Protein AF-A0A925BGP6-F1 (afdb_monomer_lite)

pLDDT: mean 83.92, std 17.9, range [42.72, 98.25]

Secondary structure (DSSP, 8-state):
-------S---STHHHHHHHHHHHHHHHHH----GGGSTT--HHHHHHHHHTT--SHHHHHT--HHHHHHHHTTTS---HHHHHHTTHHHHHHHHTT-

Foldseek 3Di:
DDDPPDDPDPDDDPVVVVVVVVVVVVVLQPDADPLCVQAPDDPQNQVLCVVLSNGALVSLLPDQLCVSCVSSVVRDHDHSVSCVVSVSNVVSVVVVVD

Structure (mmCIF, N/CA/C/O backbone):
data_AF-A0A925BGP6-F1
#
_entry.id   AF-A0A925BGP6-F1
#
loop_
_atom_site.group_PDB
_atom_site.id
_atom_site.type_symbol
_atom_site.label_atom_id
_atom_site.label_alt_id
_atom_site.label_comp_id
_atom_site.label_asym_id
_atom_site.label_entity_id
_atom_site.label_seq_id
_atom_site.pdbx_PDB_ins_code
_atom_site.Cartn_x
_atom_site.Cartn_y
_atom_site.Cartn_z
_atom_site.occupancy
_atom_site.B_iso_or_equiv
_atom_site.auth_seq_id
_atom_site.auth_comp_id
_atom_site.auth_asym_id
_atom_site.auth_atom_id
_atom_site.pdbx_PDB_model_num
ATOM 1 N N . MET A 1 1 ? -22.875 -19.001 14.490 1.00 44.44 1 MET A N 1
ATOM 2 C CA . MET A 1 1 ? -22.365 -19.555 15.768 1.00 44.44 1 MET A CA 1
ATOM 3 C C . MET A 1 1 ? -21.060 -20.297 15.507 1.00 44.44 1 MET A C 1
ATOM 5 O O . MET A 1 1 ? -21.091 -21.446 15.089 1.00 44.44 1 MET A O 1
ATOM 9 N N . ARG A 1 2 ? -19.908 -19.638 15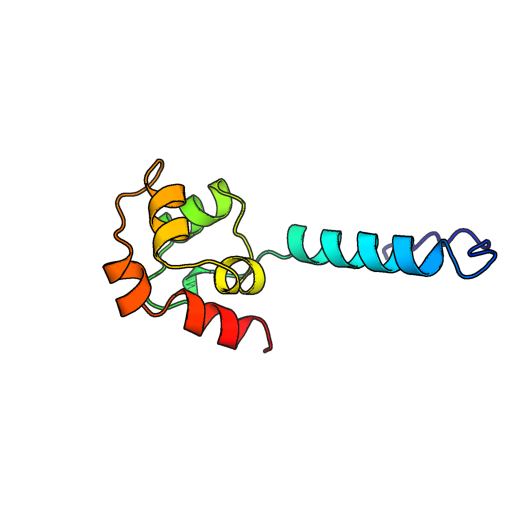.673 1.00 42.72 2 ARG A N 1
ATOM 10 C CA . ARG A 1 2 ? -18.589 -20.251 15.456 1.00 42.72 2 ARG A CA 1
ATOM 11 C C . ARG A 1 2 ? -18.069 -20.705 16.820 1.00 42.72 2 ARG A C 1
ATOM 13 O O . ARG A 1 2 ? -17.723 -19.875 17.651 1.00 42.72 2 ARG A O 1
ATOM 20 N N . LYS A 1 3 ? -18.140 -22.011 17.093 1.00 44.69 3 LYS A N 1
ATOM 21 C CA . LYS A 1 3 ? -17.711 -22.604 18.367 1.00 44.69 3 LYS A CA 1
ATOM 22 C C . LYS A 1 3 ? -16.189 -22.486 18.473 1.00 44.69 3 LYS A C 1
ATOM 24 O O . LYS A 1 3 ? -15.464 -23.220 17.811 1.00 44.69 3 LYS A O 1
ATOM 29 N N . ILE A 1 4 ? -15.724 -21.540 19.283 1.00 53.59 4 ILE A N 1
ATOM 30 C CA . ILE A 1 4 ? -14.359 -21.511 19.806 1.00 53.59 4 ILE A CA 1
ATOM 31 C C . ILE A 1 4 ? -14.209 -22.741 20.709 1.00 53.59 4 ILE A C 1
ATOM 33 O O . ILE A 1 4 ? -14.761 -22.794 21.805 1.00 53.59 4 ILE A O 1
ATOM 37 N N . PHE A 1 5 ? -13.530 -23.772 20.210 1.00 54.72 5 PHE A N 1
ATOM 38 C CA . PHE A 1 5 ? -13.140 -24.929 21.008 1.00 54.72 5 PHE A CA 1
ATOM 39 C C . PHE A 1 5 ? -11.794 -24.597 21.661 1.00 54.72 5 PHE A C 1
ATOM 41 O O . PHE A 1 5 ? -10.736 -24.751 21.055 1.00 54.72 5 PHE A O 1
ATOM 48 N N . LEU A 1 6 ? -11.848 -24.036 22.869 1.00 54.06 6 LEU A N 1
ATOM 49 C CA . LEU A 1 6 ? -10.682 -23.841 23.731 1.00 54.06 6 LEU A CA 1
ATOM 50 C C . LEU A 1 6 ? -10.332 -25.187 24.386 1.00 54.06 6 LEU A C 1
ATOM 52 O O . LEU A 1 6 ? -11.187 -25.725 25.094 1.00 54.06 6 LEU A O 1
ATOM 56 N N . PRO A 1 7 ? -9.116 -25.742 24.229 1.00 57.12 7 PRO A N 1
ATOM 57 C CA . PRO A 1 7 ? -8.672 -26.803 25.114 1.00 57.12 7 PRO A CA 1
ATOM 58 C C . PRO A 1 7 ? -8.269 -26.180 26.455 1.00 57.12 7 PRO A C 1
ATOM 60 O O . PRO A 1 7 ? -7.452 -25.260 26.533 1.00 57.12 7 PRO A O 1
ATOM 63 N N . VAL A 1 8 ? -8.889 -26.687 27.515 1.00 51.25 8 VAL A N 1
ATOM 64 C CA . VAL A 1 8 ? -8.677 -26.339 28.923 1.00 51.25 8 VAL A CA 1
ATOM 65 C C . VAL A 1 8 ? -7.280 -26.798 29.368 1.00 51.25 8 VAL A C 1
ATOM 67 O O . VAL A 1 8 ? -7.183 -27.736 30.132 1.00 51.25 8 VAL A O 1
ATOM 70 N N . THR A 1 9 ? -6.189 -26.208 28.868 1.00 56.09 9 THR A N 1
ATOM 71 C CA . THR A 1 9 ? -4.806 -26.442 29.355 1.00 56.09 9 THR A CA 1
ATOM 72 C C . THR A 1 9 ? -3.816 -25.448 28.725 1.00 56.0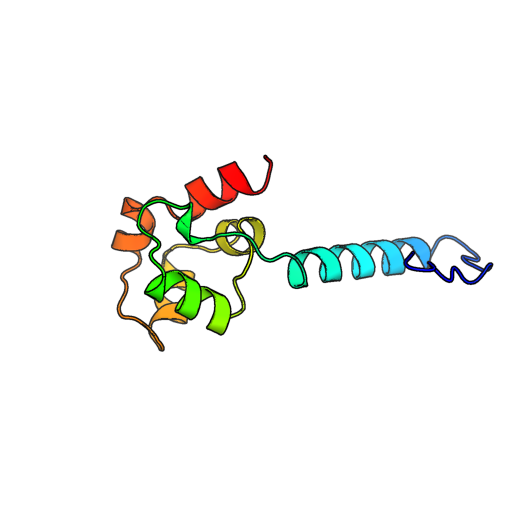9 9 THR A C 1
ATOM 74 O O . THR A 1 9 ? -2.864 -25.832 28.049 1.00 56.09 9 THR A O 1
ATOM 77 N N . ALA A 1 10 ? -3.991 -24.145 28.948 1.00 56.78 10 ALA A N 1
ATOM 78 C CA . ALA A 1 10 ? -2.874 -23.201 28.836 1.00 56.78 10 ALA A CA 1
ATOM 79 C C . ALA A 1 10 ? -2.046 -23.285 30.136 1.00 56.78 10 ALA A C 1
ATOM 81 O O . ALA A 1 10 ? -2.134 -22.424 31.006 1.00 56.78 10 ALA A O 1
ATOM 82 N N . PHE A 1 11 ? -1.330 -24.398 30.323 1.00 60.00 11 PHE A N 1
ATOM 83 C CA . PHE A 1 11 ? -0.557 -24.681 31.536 1.00 60.00 11 PHE A CA 1
ATOM 84 C C . PHE A 1 11 ? 0.847 -24.054 31.420 1.00 60.00 11 PHE A C 1
ATOM 86 O O . PHE A 1 11 ? 1.601 -24.386 30.511 1.00 60.00 11 PHE A O 1
ATOM 93 N N . LEU A 1 12 ? 1.174 -23.163 32.367 1.00 55.16 12 LEU A N 1
ATOM 94 C CA . LEU A 1 12 ? 2.475 -22.515 32.623 1.00 55.16 12 LEU A CA 1
ATOM 95 C C . LEU A 1 12 ? 2.976 -21.545 31.533 1.00 55.16 12 LEU A C 1
ATOM 97 O O . LEU A 1 12 ? 3.667 -21.954 30.611 1.00 55.16 12 LEU A O 1
ATOM 101 N N . LEU A 1 13 ? 2.632 -20.256 31.705 1.00 55.50 13 LEU A N 1
ATOM 102 C CA . LEU A 1 13 ? 3.193 -18.964 31.221 1.00 55.50 13 LEU A CA 1
ATOM 103 C C . LEU A 1 13 ? 4.118 -18.865 29.974 1.00 55.50 13 LEU A C 1
ATOM 105 O O . LEU A 1 13 ? 4.107 -17.819 29.332 1.00 55.50 13 LEU A O 1
ATOM 109 N N . GLY A 1 14 ? 4.884 -19.882 29.579 1.00 58.72 14 GLY A N 1
ATOM 110 C CA . GLY A 1 14 ? 5.775 -19.872 28.412 1.00 58.72 14 GLY A CA 1
ATOM 111 C C . GLY A 1 14 ? 5.079 -20.078 27.060 1.00 58.72 14 GLY A C 1
ATOM 112 O O . GLY A 1 14 ? 5.469 -19.461 26.073 1.00 58.72 14 GLY A O 1
ATOM 113 N N . LEU A 1 15 ? 4.013 -20.883 26.990 1.00 59.28 15 LEU A N 1
ATOM 114 C CA . LEU A 1 15 ? 3.293 -21.136 25.728 1.00 59.28 15 LEU A CA 1
ATOM 115 C C . LEU A 1 15 ? 2.231 -20.080 25.401 1.00 59.28 15 LEU A C 1
ATOM 117 O O . LEU A 1 15 ? 1.876 -19.918 24.237 1.00 59.28 15 LEU A O 1
ATOM 121 N N . ALA A 1 16 ? 1.753 -19.325 26.394 1.00 62.53 16 ALA A N 1
ATOM 122 C CA . ALA A 1 16 ? 0.762 -18.275 26.173 1.00 62.53 16 ALA A CA 1
ATOM 123 C C . ALA A 1 16 ? 1.327 -17.127 25.322 1.00 62.53 16 ALA A C 1
ATOM 125 O O . ALA A 1 16 ? 0.638 -16.669 24.423 1.00 62.53 16 ALA A O 1
ATOM 126 N N . ILE A 1 17 ? 2.585 -16.717 25.539 1.00 63.72 17 ILE A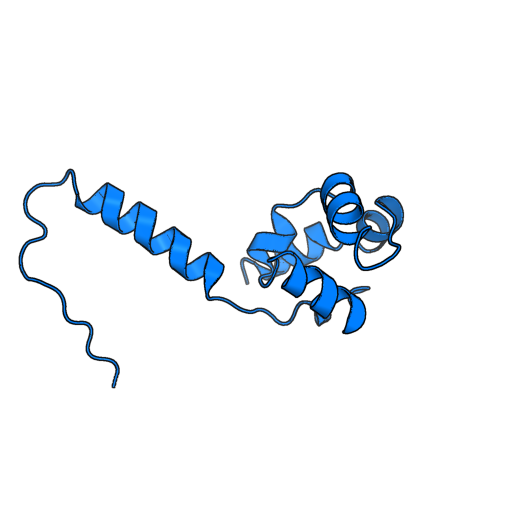 N 1
ATOM 127 C CA . ILE A 1 17 ? 3.247 -15.643 24.771 1.00 63.72 17 ILE A CA 1
ATOM 128 C C . ILE A 1 17 ? 3.470 -16.069 23.316 1.00 63.72 17 ILE A C 1
ATOM 130 O O . ILE A 1 17 ? 3.192 -15.302 22.398 1.00 63.72 17 ILE A O 1
ATOM 134 N N . VAL A 1 18 ? 3.911 -17.311 23.096 1.00 70.62 18 VAL A N 1
ATOM 135 C CA . VAL A 1 18 ? 4.075 -17.869 21.746 1.00 70.62 18 VAL A CA 1
ATOM 136 C C . VAL A 1 18 ? 2.720 -18.014 21.052 1.00 70.62 18 VAL A C 1
ATOM 138 O O . VAL A 1 18 ? 2.598 -17.649 19.890 1.00 70.62 18 VAL A O 1
ATOM 141 N N . TRP A 1 19 ? 1.680 -18.476 21.752 1.00 63.31 19 TRP A N 1
ATOM 142 C CA . TRP A 1 19 ? 0.338 -18.633 21.186 1.00 63.31 19 TRP A CA 1
ATOM 143 C C . TRP A 1 19 ? -0.351 -17.292 20.904 1.00 63.31 19 TRP A C 1
ATOM 145 O O . TRP A 1 19 ? -0.982 -17.158 19.861 1.00 63.31 19 TRP A O 1
ATOM 155 N N . TYR A 1 20 ? -0.192 -16.282 21.768 1.00 63.66 20 TYR A N 1
ATOM 156 C CA . TYR A 1 20 ? -0.674 -14.918 21.512 1.00 63.66 20 TYR A CA 1
ATOM 157 C C . TYR A 1 20 ? 0.096 -14.258 20.358 1.00 63.66 20 TYR A C 1
ATOM 159 O O . TYR A 1 20 ? -0.514 -13.657 19.478 1.00 63.66 20 TYR A O 1
ATOM 167 N N . GLY A 1 21 ? 1.423 -14.417 20.326 1.00 64.25 21 GLY A N 1
ATOM 168 C CA . GLY A 1 21 ? 2.286 -13.882 19.272 1.00 64.25 21 GLY A CA 1
ATOM 169 C C . GLY A 1 21 ? 2.070 -14.538 17.904 1.00 64.25 21 GLY A C 1
ATOM 170 O O . GLY A 1 21 ? 2.094 -13.840 16.893 1.00 64.25 21 GLY A O 1
ATOM 171 N N . LEU A 1 22 ? 1.800 -15.850 17.850 1.00 65.12 22 LEU A N 1
ATOM 172 C CA . LEU A 1 22 ? 1.378 -16.523 16.615 1.00 65.12 22 LEU A CA 1
ATOM 173 C C . LEU A 1 22 ? -0.045 -16.115 16.214 1.00 65.12 22 LEU A C 1
ATOM 175 O O . LEU A 1 22 ? -0.281 -15.829 15.046 1.00 65.12 22 LEU A O 1
ATOM 179 N N . ARG A 1 23 ? -0.981 -16.031 17.170 1.00 64.88 23 ARG A N 1
ATOM 180 C CA . ARG A 1 23 ? -2.388 -15.704 16.888 1.00 64.88 23 ARG A CA 1
ATOM 181 C C . ARG A 1 23 ? -2.574 -14.302 16.302 1.00 64.88 23 ARG A C 1
ATOM 183 O O . ARG A 1 23 ? -3.393 -14.149 15.405 1.00 64.88 23 ARG A O 1
ATOM 190 N N . MET A 1 24 ? -1.804 -13.304 16.743 1.00 58.19 24 MET A N 1
ATOM 191 C CA . MET A 1 24 ? -1.883 -11.948 16.172 1.00 58.19 24 MET A CA 1
ATOM 192 C C . MET A 1 24 ? -1.415 -11.874 14.712 1.00 58.19 24 MET A C 1
ATOM 194 O O . MET A 1 24 ? -1.840 -10.987 13.977 1.00 58.19 24 MET A O 1
ATOM 198 N N . ARG A 1 25 ? -0.542 -12.788 14.274 1.00 62.19 25 ARG A N 1
ATOM 199 C CA . ARG A 1 25 ? -0.008 -12.787 12.908 1.00 62.19 25 ARG A CA 1
ATOM 200 C C . ARG A 1 25 ? -1.043 -13.277 11.887 1.00 62.19 25 ARG A C 1
ATOM 202 O O . ARG A 1 25 ? -1.103 -12.728 10.795 1.00 62.19 25 ARG A O 1
ATOM 209 N N . ASP A 1 26 ? -1.893 -14.233 12.264 1.00 60.41 26 ASP A N 1
ATOM 210 C CA . ASP A 1 26 ? -2.938 -14.787 11.388 1.00 60.41 26 ASP A CA 1
ATOM 211 C C . ASP A 1 26 ? -4.094 -13.799 11.117 1.00 60.41 26 ASP A C 1
ATOM 213 O O . ASP A 1 26 ? -4.726 -13.840 10.058 1.00 60.41 26 ASP A O 1
ATOM 217 N N . GLU A 1 27 ? -4.387 -12.889 12.050 1.00 62.31 27 GLU A N 1
ATOM 218 C CA . GLU A 1 27 ? -5.442 -11.876 11.872 1.00 62.31 27 GLU A CA 1
ATOM 219 C C . GLU A 1 27 ? -5.067 -10.841 10.797 1.00 62.31 27 GLU A C 1
ATOM 221 O O . GLU A 1 27 ? -5.907 -10.459 9.981 1.00 62.31 27 GLU A O 1
ATOM 226 N N . ASP A 1 28 ? -3.789 -10.454 10.732 1.00 65.12 28 ASP A N 1
ATOM 227 C CA . ASP A 1 28 ? -3.249 -9.552 9.703 1.00 65.12 28 ASP A CA 1
ATOM 228 C C . ASP A 1 28 ? -3.310 -10.190 8.295 1.00 65.12 28 ASP A C 1
ATOM 230 O O . ASP A 1 28 ? -3.511 -9.490 7.307 1.00 65.12 28 ASP A O 1
ATOM 234 N N . GLU A 1 29 ? -3.176 -11.519 8.195 1.00 65.19 29 GLU A N 1
ATOM 235 C CA . GLU A 1 29 ? -3.198 -12.276 6.926 1.00 65.19 29 GLU A CA 1
ATOM 236 C C . GLU A 1 29 ? -4.617 -12.555 6.398 1.00 65.19 29 GLU A C 1
ATOM 238 O O . GLU A 1 29 ? -4.812 -12.803 5.205 1.00 65.19 29 GLU A O 1
ATOM 243 N N . THR A 1 30 ? -5.621 -12.542 7.278 1.00 71.44 30 THR A N 1
ATOM 244 C CA . TH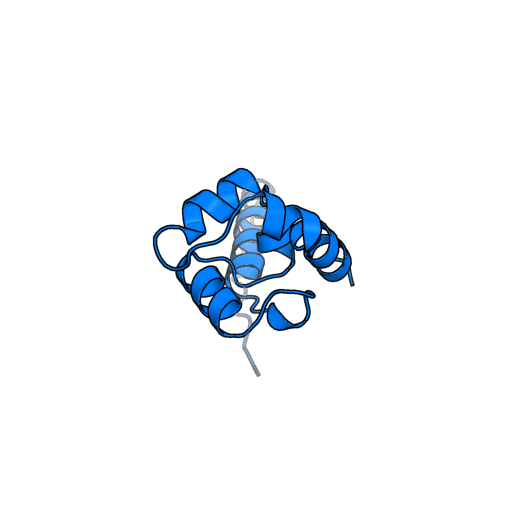R A 1 30 ? -7.018 -12.862 6.928 1.00 71.44 30 THR A CA 1
ATOM 245 C C . THR A 1 30 ? -7.900 -11.629 6.742 1.00 71.44 30 THR A C 1
ATOM 247 O O . THR A 1 30 ? -9.016 -11.754 6.236 1.00 71.44 30 THR A O 1
ATOM 250 N N . THR A 1 31 ? -7.402 -10.445 7.106 1.00 80.56 31 THR A N 1
ATOM 251 C CA . THR A 1 31 ? -8.107 -9.170 6.937 1.00 80.56 31 THR A CA 1
ATOM 252 C C . THR A 1 31 ? -7.921 -8.644 5.513 1.00 80.56 31 THR A C 1
ATOM 254 O O . THR A 1 31 ? -6.793 -8.465 5.053 1.00 80.56 31 THR A O 1
ATOM 257 N N . GLN A 1 32 ? -9.032 -8.399 4.816 1.00 91.69 32 GLN A N 1
ATOM 258 C CA . GLN A 1 32 ? -9.052 -7.801 3.482 1.00 91.69 32 GLN A CA 1
ATOM 259 C C . GLN A 1 32 ? -9.721 -6.430 3.563 1.00 91.69 32 GLN A C 1
ATOM 261 O O . GLN A 1 32 ? -10.918 -6.341 3.836 1.00 91.69 32 GLN A O 1
ATOM 266 N N . ASP A 1 33 ? -8.939 -5.384 3.320 1.00 95.88 33 ASP A N 1
ATOM 267 C CA . ASP A 1 33 ? -9.401 -4.001 3.297 1.00 95.88 33 ASP A CA 1
ATOM 268 C C . ASP A 1 33 ? -9.660 -3.548 1.852 1.00 95.88 33 ASP A C 1
ATOM 270 O O . ASP A 1 33 ? -8.991 -4.027 0.932 1.00 95.88 33 ASP A O 1
ATOM 274 N N . PRO A 1 34 ? -10.586 -2.598 1.628 1.00 96.62 34 PRO A N 1
ATOM 275 C CA . PRO A 1 34 ? -10.786 -1.987 0.318 1.00 96.62 34 PRO A CA 1
ATOM 276 C C . PRO A 1 34 ? -9.636 -1.013 0.010 1.00 96.62 34 PRO A C 1
ATOM 278 O O . PRO A 1 34 ? -9.689 0.172 0.343 1.00 96.62 34 PRO A O 1
ATOM 281 N N . LEU A 1 35 ? -8.565 -1.492 -0.630 1.00 97.38 35 LEU A N 1
ATOM 282 C CA . LEU A 1 35 ? -7.377 -0.684 -0.934 1.00 97.38 35 LEU A CA 1
ATOM 283 C C . LEU A 1 35 ? -7.681 0.439 -1.930 1.00 97.38 35 LEU A C 1
ATOM 285 O O . LEU A 1 35 ? -6.964 1.440 -1.948 1.00 97.38 35 LEU A O 1
ATOM 289 N N . THR A 1 36 ? -8.766 0.325 -2.698 1.00 98.12 36 THR A N 1
ATOM 290 C CA . THR A 1 36 ? -9.279 1.403 -3.558 1.00 98.12 36 THR A CA 1
ATOM 291 C C . THR A 1 36 ? -9.698 2.665 -2.805 1.00 98.12 36 THR A C 1
ATOM 293 O O . THR A 1 36 ? -9.822 3.724 -3.415 1.00 98.12 36 THR A O 1
ATOM 296 N N . ASP A 1 37 ? -9.880 2.598 -1.483 1.00 97.69 37 ASP A N 1
ATOM 297 C CA . ASP A 1 37 ? -10.143 3.782 -0.658 1.00 97.69 37 ASP A CA 1
ATOM 298 C C . ASP A 1 37 ? -8.918 4.710 -0.540 1.00 97.69 37 ASP A C 1
ATOM 300 O O . ASP A 1 37 ? -9.015 5.840 -0.046 1.00 97.69 37 ASP A O 1
ATOM 304 N N . ILE A 1 38 ? -7.738 4.250 -0.957 1.00 98.12 38 ILE A N 1
ATOM 305 C CA . ILE A 1 38 ? -6.527 5.062 -1.039 1.00 98.12 38 ILE A CA 1
ATOM 306 C C . ILE A 1 38 ? -6.496 5.776 -2.386 1.00 98.12 38 ILE A C 1
ATOM 308 O O . ILE A 1 38 ? -6.506 5.159 -3.452 1.00 98.12 38 ILE A O 1
ATOM 312 N N . ASN A 1 39 ? -6.373 7.102 -2.343 1.00 97.62 39 ASN A N 1
ATOM 313 C CA . ASN A 1 39 ? -6.352 7.904 -3.557 1.00 97.62 39 ASN A CA 1
ATOM 314 C C . ASN A 1 39 ? -5.186 7.501 -4.469 1.00 97.62 39 ASN A C 1
ATOM 316 O O . ASN A 1 39 ? -4.021 7.493 -4.069 1.00 97.62 39 ASN A O 1
ATOM 320 N N . GLY A 1 40 ? -5.514 7.204 -5.726 1.00 95.75 40 GLY A N 1
ATOM 321 C CA . GLY A 1 40 ? -4.561 6.754 -6.737 1.00 95.75 40 GLY A CA 1
ATOM 322 C C . GLY A 1 40 ? -4.429 5.234 -6.854 1.00 95.75 40 GLY A C 1
ATOM 323 O O . GLY A 1 40 ? -3.833 4.790 -7.833 1.00 95.75 40 GLY A O 1
ATOM 324 N N . ILE A 1 41 ? -5.015 4.453 -5.942 1.00 97.69 41 ILE A N 1
ATOM 325 C CA . ILE A 1 41 ? -5.153 3.000 -6.081 1.00 97.69 41 ILE A CA 1
ATOM 326 C C . ILE A 1 41 ? -6.516 2.709 -6.715 1.00 97.69 41 ILE A C 1
ATOM 328 O O . ILE A 1 41 ? -7.558 2.894 -6.102 1.00 97.69 41 ILE A O 1
ATOM 332 N N . GLY A 1 42 ? -6.506 2.286 -7.979 1.00 96.94 42 GLY A N 1
ATOM 333 C CA . GLY A 1 42 ? -7.695 1.763 -8.661 1.00 96.94 42 GLY A CA 1
ATOM 334 C C . GLY A 1 42 ? -7.745 0.229 -8.635 1.00 96.94 42 GLY A C 1
ATOM 335 O O . GLY A 1 42 ? -6.778 -0.391 -8.185 1.00 96.94 42 GLY A O 1
ATOM 336 N N . PRO A 1 43 ? -8.802 -0.391 -9.196 1.00 97.12 43 PRO A N 1
ATOM 337 C CA . PRO A 1 43 ? -8.993 -1.848 -9.181 1.00 97.12 43 PRO A CA 1
ATOM 338 C C . PRO A 1 43 ? -7.784 -2.638 -9.700 1.00 97.12 43 PRO A C 1
ATOM 340 O O . PRO A 1 43 ? -7.370 -3.614 -9.090 1.00 97.12 43 PRO A O 1
ATOM 343 N N . VAL A 1 44 ? -7.132 -2.153 -10.763 1.00 96.75 44 VAL A N 1
ATOM 344 C CA . VAL A 1 44 ? -5.926 -2.784 -11.334 1.00 96.75 44 VAL A CA 1
ATOM 345 C C . VAL A 1 44 ? -4.764 -2.824 -10.334 1.00 96.75 44 VAL A C 1
ATOM 347 O O . VAL A 1 44 ? -4.039 -3.814 -10.248 1.00 96.75 44 VAL A O 1
ATOM 350 N N . PHE A 1 45 ? -4.566 -1.747 -9.570 1.00 97.69 45 PHE A N 1
ATOM 351 C CA . PHE A 1 45 ? -3.509 -1.704 -8.562 1.00 97.69 45 PHE A CA 1
ATOM 352 C C . PHE A 1 45 ? -3.877 -2.526 -7.331 1.00 97.69 45 PHE A C 1
ATOM 354 O O . PHE A 1 45 ? -3.003 -3.184 -6.781 1.00 97.69 45 PHE A O 1
ATOM 361 N N . GLU A 1 46 ? -5.144 -2.533 -6.925 1.00 97.31 46 GLU A N 1
ATOM 362 C CA . GLU A 1 46 ? -5.624 -3.398 -5.847 1.00 97.31 46 GLU A CA 1
ATOM 363 C C . GLU A 1 46 ? -5.436 -4.884 -6.186 1.00 97.31 46 GLU A C 1
ATOM 365 O O . GLU A 1 46 ? -4.894 -5.630 -5.374 1.00 97.31 46 GLU A O 1
ATOM 370 N N . GLU A 1 47 ? -5.781 -5.317 -7.400 1.00 96.75 47 GLU A N 1
ATOM 371 C CA . GLU A 1 47 ? -5.530 -6.685 -7.868 1.00 96.75 47 GLU A CA 1
ATOM 372 C C . GLU A 1 47 ? -4.038 -7.036 -7.831 1.00 96.75 47 GLU A C 1
ATOM 374 O O . GLU A 1 47 ? -3.659 -8.089 -7.311 1.00 96.75 47 GLU A O 1
ATOM 379 N N . ALA A 1 48 ? -3.175 -6.137 -8.312 1.00 97.12 48 ALA A N 1
ATOM 380 C CA . ALA A 1 48 ? -1.729 -6.338 -8.289 1.00 97.12 48 ALA A CA 1
ATOM 381 C C . ALA A 1 48 ? -1.167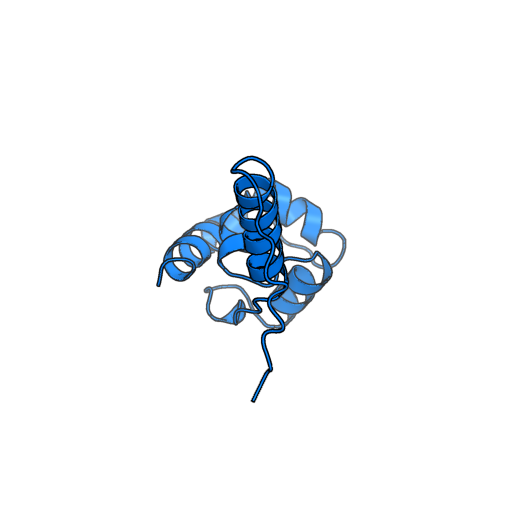 -6.411 -6.856 1.00 97.12 48 ALA A C 1
ATOM 383 O O . ALA A 1 48 ? -0.320 -7.256 -6.564 1.00 97.12 48 ALA A O 1
ATOM 384 N N . LEU A 1 49 ? -1.658 -5.566 -5.944 1.00 97.25 49 LEU A N 1
ATOM 385 C CA . LEU A 1 49 ? -1.302 -5.590 -4.522 1.00 97.25 49 LEU A CA 1
ATOM 386 C C . LEU A 1 49 ? -1.735 -6.909 -3.871 1.00 97.25 49 LEU A C 1
ATOM 388 O O . LEU A 1 49 ? -0.922 -7.576 -3.224 1.00 97.25 49 LEU A O 1
ATOM 392 N N . ASN A 1 50 ? -2.971 -7.336 -4.127 1.00 95.56 50 ASN A N 1
ATOM 393 C CA . ASN A 1 50 ? -3.523 -8.586 -3.618 1.00 95.56 50 ASN A CA 1
ATOM 394 C C . ASN A 1 50 ? -2.743 -9.807 -4.127 1.00 95.56 50 ASN A C 1
ATOM 396 O O . ASN A 1 50 ? -2.526 -10.756 -3.364 1.00 95.56 50 ASN A O 1
ATOM 400 N N . ALA A 1 51 ? -2.287 -9.775 -5.384 1.00 95.56 51 ALA A N 1
ATOM 401 C CA . ALA A 1 51 ? -1.476 -10.825 -5.996 1.00 95.56 51 ALA A CA 1
ATOM 402 C C . ALA A 1 51 ? -0.094 -10.965 -5.337 1.00 95.56 51 ALA A C 1
ATOM 404 O O . ALA A 1 51 ? 0.401 -12.082 -5.187 1.00 95.56 51 ALA A O 1
ATOM 405 N N . ILE A 1 52 ? 0.505 -9.861 -4.875 1.00 95.19 52 ILE A N 1
ATOM 406 C CA . ILE A 1 52 ? 1.772 -9.882 -4.122 1.00 95.19 52 ILE A CA 1
ATOM 407 C C . ILE A 1 52 ? 1.578 -10.046 -2.604 1.00 95.19 52 ILE A C 1
ATOM 409 O O . ILE A 1 52 ? 2.545 -9.901 -1.850 1.00 95.19 52 ILE A O 1
ATOM 413 N N . GLY A 1 53 ? 0.352 -10.338 -2.153 1.00 94.00 53 GLY A N 1
ATOM 414 C CA . GLY A 1 53 ? 0.017 -10.614 -0.753 1.00 94.00 53 GLY A CA 1
ATOM 415 C C . GLY A 1 53 ? -0.229 -9.381 0.119 1.00 94.00 53 GLY A C 1
ATOM 416 O O . GLY A 1 53 ? -0.202 -9.498 1.337 1.00 94.00 53 GLY A O 1
ATOM 417 N N . ILE A 1 54 ? -0.445 -8.202 -0.468 1.00 95.44 54 ILE A N 1
ATOM 418 C CA . ILE A 1 54 ? -0.840 -6.990 0.262 1.00 95.44 54 ILE A CA 1
ATOM 419 C C . ILE A 1 54 ? -2.348 -6.817 0.107 1.00 95.44 54 ILE A C 1
ATOM 421 O O . ILE A 1 54 ? -2.811 -6.454 -0.967 1.00 95.44 54 ILE A O 1
ATOM 425 N N . ARG A 1 55 ? -3.094 -7.081 1.179 1.00 95.75 55 ARG A N 1
ATOM 426 C CA . ARG A 1 55 ? -4.565 -7.084 1.206 1.00 95.75 55 ARG A CA 1
ATOM 427 C C . ARG A 1 55 ? -5.160 -6.152 2.255 1.00 95.75 55 ARG A C 1
ATOM 429 O O . ARG A 1 55 ? -6.367 -5.952 2.255 1.00 95.75 55 ARG A O 1
ATOM 436 N N . SER A 1 56 ? -4.338 -5.595 3.144 1.00 95.69 56 SER A N 1
ATOM 437 C CA . SER A 1 56 ? -4.784 -4.690 4.206 1.00 95.69 56 SER A CA 1
ATOM 438 C C . SER A 1 56 ? -4.052 -3.348 4.184 1.00 95.69 56 SER A C 1
ATOM 440 O O . SER A 1 56 ? -2.893 -3.241 3.759 1.00 95.69 56 SER A O 1
ATOM 442 N N . PHE A 1 57 ? -4.700 -2.309 4.711 1.00 95.94 57 PHE A N 1
ATOM 443 C CA . PHE A 1 57 ? -4.105 -0.995 4.932 1.00 95.94 57 PHE A CA 1
ATOM 444 C C . PHE A 1 57 ? -2.861 -1.098 5.819 1.00 95.94 57 PHE A C 1
ATOM 446 O O . PHE A 1 57 ? -1.860 -0.418 5.591 1.00 95.94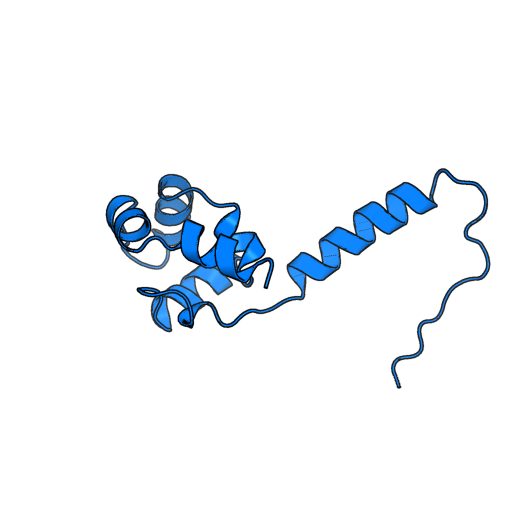 57 PHE A O 1
ATOM 453 N N . ARG A 1 58 ? -2.872 -1.998 6.810 1.00 94.56 58 ARG A N 1
ATOM 454 C CA . ARG A 1 58 ? -1.724 -2.220 7.696 1.00 94.56 58 ARG A CA 1
ATOM 455 C C . ARG A 1 58 ? -0.524 -2.783 6.940 1.00 94.56 58 ARG A C 1
ATOM 457 O O . ARG A 1 58 ? 0.593 -2.294 7.118 1.00 94.56 58 ARG A O 1
ATOM 464 N N . GLN A 1 59 ? -0.738 -3.789 6.095 1.00 95.12 59 GLN A N 1
ATOM 465 C CA . GLN A 1 59 ? 0.319 -4.390 5.281 1.00 95.12 59 GLN A CA 1
ATOM 466 C C . GLN A 1 59 ? 0.907 -3.382 4.288 1.00 95.12 59 GLN A C 1
ATOM 468 O O . GLN A 1 59 ? 2.133 -3.289 4.166 1.00 95.12 59 GLN A O 1
ATOM 473 N N . LEU A 1 60 ? 0.049 -2.599 3.627 1.00 96.69 60 LEU A N 1
ATOM 474 C CA . LEU A 1 60 ? 0.469 -1.552 2.698 1.00 96.69 60 LEU A CA 1
ATOM 475 C C . LEU A 1 60 ? 1.234 -0.428 3.416 1.00 96.69 60 LEU A C 1
ATOM 477 O O . LEU A 1 60 ? 2.299 -0.012 2.963 1.00 96.69 60 LEU A O 1
ATOM 481 N N . GLY A 1 61 ? 0.764 0.000 4.589 1.00 96.56 61 GLY A N 1
ATOM 482 C CA . GLY A 1 61 ? 1.406 1.035 5.404 1.00 96.56 61 GLY A CA 1
ATOM 483 C C . GLY A 1 61 ? 2.793 0.653 5.944 1.00 96.56 61 GLY A C 1
ATOM 484 O O . GLY A 1 61 ? 3.575 1.530 6.323 1.00 96.56 61 GLY A O 1
ATOM 485 N N . ARG A 1 62 ? 3.133 -0.641 5.971 1.00 95.38 62 ARG A N 1
ATOM 486 C CA . ARG A 1 62 ? 4.467 -1.144 6.353 1.00 95.38 62 ARG A CA 1
ATOM 487 C C . ARG A 1 62 ? 5.480 -1.129 5.198 1.00 95.38 62 ARG A C 1
ATOM 489 O O . ARG A 1 62 ? 6.653 -1.395 5.440 1.00 95.38 62 ARG A O 1
ATOM 496 N N . GLN A 1 63 ? 5.057 -0.841 3.966 1.00 96.81 63 GLN A N 1
ATOM 497 C CA . GLN A 1 63 ? 5.945 -0.823 2.798 1.00 96.81 63 GLN A CA 1
ATOM 498 C C . GLN A 1 63 ? 6.749 0.482 2.689 1.00 96.81 63 GLN A C 1
ATOM 500 O O . GLN A 1 63 ? 6.443 1.480 3.346 1.00 96.81 63 GLN A O 1
ATOM 505 N N . SER A 1 64 ? 7.757 0.476 1.811 1.00 97.81 64 SER A N 1
ATOM 506 C CA . SER A 1 64 ? 8.383 1.684 1.257 1.00 97.81 64 SER A CA 1
ATOM 507 C C . SER A 1 64 ? 7.991 1.865 -0.218 1.00 97.81 64 SER A C 1
ATOM 509 O O . SER A 1 64 ? 7.701 0.862 -0.882 1.00 97.81 64 SER A O 1
ATOM 511 N N . PRO A 1 65 ? 7.991 3.100 -0.764 1.00 98.00 65 PRO A N 1
ATOM 512 C CA . PRO A 1 65 ? 7.661 3.327 -2.172 1.00 98.00 65 PRO A CA 1
ATOM 513 C C . PRO A 1 65 ? 8.552 2.530 -3.131 1.00 98.00 65 PRO A C 1
ATOM 515 O O . PRO A 1 65 ? 8.069 1.983 -4.117 1.00 98.00 65 PRO A O 1
ATOM 518 N N . GLU A 1 66 ? 9.844 2.426 -2.822 1.00 98.25 66 GLU A N 1
ATOM 519 C CA . GLU A 1 66 ? 10.844 1.736 -3.637 1.00 98.25 66 GLU A CA 1
ATOM 520 C C . GLU A 1 66 ? 10.587 0.230 -3.682 1.00 98.25 66 GLU A C 1
ATOM 522 O O . GLU A 1 66 ? 10.516 -0.360 -4.760 1.00 98.25 66 GLU A O 1
ATOM 527 N N . SER A 1 67 ? 10.399 -0.391 -2.512 1.00 97.19 67 SER A N 1
ATOM 528 C CA . SER A 1 67 ? 10.138 -1.829 -2.425 1.00 97.19 67 SER A CA 1
ATOM 529 C C . SER A 1 67 ? 8.791 -2.183 -3.049 1.00 97.19 67 SER A C 1
ATOM 531 O O . SER A 1 67 ? 8.674 -3.193 -3.743 1.00 97.19 67 SER A O 1
ATOM 533 N N . LEU A 1 68 ? 7.782 -1.330 -2.856 1.00 97.56 68 LEU A N 1
ATOM 534 C CA . LEU A 1 68 ? 6.461 -1.548 -3.425 1.00 97.56 68 LEU A CA 1
ATOM 535 C C . LEU A 1 68 ? 6.481 -1.460 -4.954 1.00 97.56 68 LEU A C 1
ATOM 537 O O . LEU A 1 68 ? 5.957 -2.357 -5.611 1.00 97.56 68 LEU A O 1
ATOM 541 N N . ALA A 1 69 ? 7.138 -0.443 -5.522 1.00 97.81 69 ALA A N 1
ATOM 542 C CA . ALA A 1 69 ? 7.312 -0.318 -6.968 1.00 97.81 69 ALA A CA 1
ATOM 543 C C . ALA A 1 69 ? 8.051 -1.528 -7.559 1.00 97.81 69 ALA A C 1
ATOM 545 O O . ALA A 1 69 ? 7.617 -2.089 -8.562 1.00 97.81 69 ALA A O 1
ATOM 546 N N . GLN A 1 70 ? 9.122 -1.985 -6.902 1.00 97.12 70 GLN A N 1
ATOM 547 C CA . GLN A 1 70 ? 9.879 -3.159 -7.337 1.00 97.12 70 GLN A CA 1
ATOM 548 C C . GLN A 1 70 ? 9.018 -4.429 -7.356 1.00 97.12 70 GLN A C 1
ATOM 550 O O . GLN A 1 70 ? 9.043 -5.177 -8.331 1.00 97.12 70 GLN A O 1
ATOM 555 N N . ARG A 1 71 ? 8.249 -4.676 -6.289 1.00 96.81 71 ARG A N 1
ATOM 556 C CA . ARG A 1 71 ? 7.383 -5.860 -6.177 1.00 96.81 71 ARG A CA 1
ATOM 557 C C . ARG A 1 71 ? 6.229 -5.825 -7.175 1.00 96.81 71 ARG A C 1
ATOM 559 O O . ARG A 1 71 ? 5.862 -6.867 -7.709 1.00 96.81 71 ARG A O 1
ATOM 566 N N . LEU A 1 72 ? 5.678 -4.640 -7.439 1.00 96.50 72 LEU A N 1
ATOM 567 C CA . LEU A 1 72 ? 4.597 -4.456 -8.404 1.00 96.50 72 LEU A CA 1
ATOM 568 C C . LEU A 1 72 ? 5.075 -4.514 -9.857 1.00 96.50 72 LEU A C 1
ATOM 570 O O . LEU A 1 72 ? 4.283 -4.881 -10.719 1.00 96.50 72 LEU A O 1
ATOM 574 N N . GLY A 1 73 ? 6.353 -4.230 -10.129 1.00 92.06 73 GLY A N 1
ATOM 575 C CA . GLY A 1 73 ? 6.914 -4.157 -11.483 1.00 92.06 73 GLY A CA 1
ATOM 576 C C . GLY A 1 73 ? 6.758 -5.424 -12.333 1.00 92.06 73 GLY A C 1
ATOM 577 O O . GLY A 1 73 ? 6.793 -5.337 -13.556 1.00 92.06 73 GLY A O 1
ATOM 578 N N . ALA A 1 74 ? 6.537 -6.590 -11.715 1.00 88.81 74 ALA A N 1
ATOM 579 C CA . ALA A 1 74 ? 6.239 -7.833 -12.432 1.00 88.81 74 ALA A CA 1
ATOM 580 C C . ALA A 1 74 ? 4.801 -7.898 -12.986 1.00 88.81 74 ALA A C 1
ATOM 582 O O . ALA A 1 74 ? 4.530 -8.690 -13.882 1.00 88.81 74 ALA A O 1
ATOM 583 N N . SER A 1 75 ? 3.875 -7.108 -12.435 1.00 89.38 75 SER A N 1
ATOM 584 C CA . SER A 1 75 ? 2.444 -7.124 -12.782 1.00 89.38 75 SER A CA 1
ATOM 585 C C . SER A 1 75 ? 1.965 -5.806 -13.390 1.00 89.38 75 SER A C 1
ATOM 587 O O . SER A 1 75 ? 1.137 -5.810 -14.295 1.00 89.38 75 SER A O 1
ATOM 589 N N . VAL A 1 76 ? 2.475 -4.671 -12.907 1.00 92.56 76 VAL A N 1
ATOM 590 C CA . VAL A 1 76 ? 2.049 -3.327 -13.313 1.00 92.56 76 VAL A CA 1
ATOM 591 C C . VAL A 1 76 ? 3.237 -2.369 -13.345 1.00 92.56 76 VAL A C 1
ATOM 593 O O . VAL A 1 76 ? 4.097 -2.383 -12.465 1.00 92.56 76 VAL A O 1
ATOM 596 N N . ASN A 1 77 ? 3.277 -1.491 -14.349 1.00 93.19 77 ASN A N 1
ATOM 597 C CA . ASN A 1 77 ? 4.320 -0.474 -14.442 1.00 93.19 77 ASN A CA 1
ATOM 598 C C . ASN A 1 77 ? 3.977 0.729 -13.550 1.00 93.19 77 ASN A C 1
ATOM 600 O O . ASN A 1 77 ? 3.095 1.523 -13.880 1.00 93.19 77 ASN A O 1
ATOM 604 N N . ILE A 1 78 ? 4.679 0.865 -12.425 1.00 95.06 78 ILE A N 1
ATOM 605 C CA . ILE A 1 78 ? 4.494 1.952 -11.460 1.00 95.06 78 ILE A CA 1
ATOM 606 C C . ILE A 1 78 ? 5.844 2.388 -10.885 1.00 95.06 78 ILE A C 1
ATOM 608 O O . ILE A 1 78 ? 6.686 1.556 -10.556 1.00 95.06 78 ILE A O 1
ATOM 612 N N . SER A 1 79 ? 6.062 3.700 -10.763 1.00 96.56 79 SER A N 1
ATOM 613 C CA . SER A 1 79 ? 7.288 4.248 -10.175 1.00 96.56 79 SER A CA 1
ATOM 614 C C . SER A 1 79 ? 7.129 4.530 -8.681 1.00 96.56 79 SER A C 1
ATOM 616 O O . SER A 1 79 ? 6.039 4.858 -8.203 1.00 96.56 79 SER A O 1
ATOM 618 N N . ALA A 1 80 ? 8.243 4.475 -7.948 1.00 97.31 80 ALA A N 1
ATOM 619 C CA . ALA A 1 80 ? 8.291 4.878 -6.544 1.00 97.31 80 ALA A CA 1
ATOM 620 C C . ALA A 1 80 ? 7.838 6.338 -6.357 1.00 97.31 80 ALA A C 1
ATOM 622 O O . ALA A 1 80 ? 7.115 6.642 -5.409 1.00 97.31 80 ALA A O 1
ATOM 623 N N . ASP A 1 81 ? 8.184 7.229 -7.294 1.00 98.06 81 ASP A N 1
ATOM 624 C CA . ASP A 1 81 ? 7.714 8.617 -7.287 1.00 98.06 81 ASP A CA 1
ATOM 625 C C . ASP A 1 81 ? 6.198 8.717 -7.387 1.00 98.06 81 ASP A C 1
ATOM 627 O O . ASP A 1 81 ? 5.592 9.486 -6.647 1.00 98.06 81 ASP A O 1
ATOM 631 N N . ARG A 1 82 ? 5.552 7.904 -8.232 1.00 96.94 82 ARG A N 1
ATOM 632 C CA . ARG A 1 82 ? 4.091 7.919 -8.332 1.00 96.94 82 ARG A CA 1
ATOM 633 C C . ARG A 1 82 ? 3.430 7.448 -7.037 1.00 96.94 82 ARG A C 1
ATOM 635 O O . ARG A 1 82 ? 2.450 8.060 -6.621 1.00 96.94 82 ARG A O 1
ATOM 642 N N . ILE A 1 83 ? 3.976 6.415 -6.395 1.00 97.75 83 ILE A N 1
ATOM 643 C CA . ILE A 1 83 ? 3.499 5.912 -5.096 1.00 97.75 83 ILE A CA 1
ATOM 644 C C . ILE A 1 83 ? 3.658 6.989 -4.012 1.00 97.75 83 ILE A C 1
ATOM 646 O O . ILE A 1 83 ? 2.738 7.213 -3.226 1.00 97.75 83 ILE A O 1
ATOM 650 N N . ARG A 1 84 ? 4.794 7.700 -4.007 1.00 98.19 84 ARG A N 1
ATOM 651 C CA . ARG A 1 84 ? 5.087 8.798 -3.075 1.00 98.19 84 ARG A CA 1
ATOM 652 C C . ARG A 1 84 ? 4.176 10.004 -3.303 1.00 98.19 84 ARG A C 1
ATOM 654 O O . ARG A 1 84 ? 3.571 10.489 -2.354 1.00 98.19 84 ARG A O 1
ATOM 661 N N . SER A 1 85 ? 4.033 10.473 -4.543 1.00 96.81 85 SER A N 1
ATOM 662 C CA . SER A 1 85 ? 3.125 11.578 -4.881 1.00 96.81 85 SER A CA 1
ATOM 663 C C . SER A 1 85 ? 1.663 11.223 -4.618 1.00 96.81 85 SER A C 1
ATOM 665 O O . SER A 1 85 ? 0.879 12.098 -4.273 1.00 96.81 85 SER A O 1
ATOM 667 N N . GLY A 1 86 ? 1.299 9.946 -4.763 1.00 97.06 86 GLY A N 1
ATOM 668 C CA . GLY A 1 86 ? -0.010 9.424 -4.385 1.00 97.06 86 GLY A CA 1
ATOM 669 C C . GLY A 1 86 ? -0.188 9.218 -2.881 1.00 97.06 86 GLY A C 1
ATOM 670 O O . GLY A 1 86 ? -1.302 8.944 -2.461 1.00 97.06 86 GLY A O 1
ATOM 671 N N . GLN A 1 87 ? 0.866 9.338 -2.066 1.00 98.25 87 GLN A N 1
ATOM 672 C CA . GLN A 1 87 ? 0.828 9.148 -0.609 1.00 98.25 87 GLN A CA 1
ATOM 673 C C . GLN A 1 87 ? 0.187 7.817 -0.184 1.00 98.25 87 GLN A C 1
ATOM 675 O O . GLN A 1 87 ? -0.571 7.759 0.787 1.00 98.25 87 GLN A O 1
ATOM 680 N N . TRP A 1 88 ? 0.416 6.740 -0.945 1.00 98.06 88 TRP A N 1
ATOM 681 C CA . TRP A 1 88 ? -0.297 5.476 -0.716 1.00 98.06 88 TRP A CA 1
ATOM 682 C C . TRP A 1 88 ? -0.010 4.896 0.669 1.00 98.06 88 TRP A C 1
ATOM 684 O O . TRP A 1 88 ? -0.908 4.385 1.332 1.00 98.06 88 TRP A O 1
ATOM 694 N N . ILE A 1 89 ? 1.237 5.005 1.127 1.00 98.06 89 ILE A N 1
ATOM 695 C CA . ILE A 1 89 ? 1.696 4.427 2.393 1.00 98.06 89 ILE A CA 1
ATOM 696 C C . ILE A 1 89 ? 1.157 5.236 3.574 1.00 98.06 89 ILE A C 1
ATOM 698 O O . ILE A 1 89 ? 0.706 4.668 4.566 1.00 98.06 89 ILE A O 1
ATOM 702 N N . GLU A 1 90 ? 1.174 6.561 3.472 1.00 97.81 90 GLU A N 1
ATOM 703 C CA . GLU A 1 90 ? 0.681 7.482 4.491 1.00 97.81 90 GLU A CA 1
ATOM 704 C C . GLU A 1 90 ? -0.837 7.355 4.656 1.00 97.81 90 GLU A C 1
ATOM 706 O O . GLU A 1 90 ? -1.322 7.234 5.782 1.00 97.81 90 GLU A O 1
ATOM 711 N N . GLN A 1 91 ? -1.582 7.294 3.547 1.00 98.19 91 GLN A N 1
ATOM 712 C CA . GLN A 1 91 ? -3.028 7.061 3.565 1.00 98.19 91 GLN A CA 1
ATOM 713 C C . GLN A 1 91 ? -3.374 5.685 4.147 1.00 98.19 91 GLN A C 1
ATOM 715 O O . GLN A 1 91 ? -4.289 5.576 4.961 1.00 98.19 91 GLN A O 1
ATOM 720 N N . ALA A 1 92 ? -2.616 4.643 3.794 1.00 97.50 92 ALA A N 1
ATOM 721 C CA . ALA A 1 92 ? -2.795 3.316 4.371 1.00 97.50 92 ALA A CA 1
ATOM 722 C C . ALA A 1 92 ? -2.556 3.319 5.892 1.00 97.50 92 ALA A C 1
ATOM 724 O O . ALA A 1 92 ? -3.354 2.775 6.651 1.00 97.50 92 ALA A O 1
ATOM 725 N N . ARG A 1 93 ? -1.503 3.996 6.371 1.00 96.25 93 ARG A N 1
ATOM 726 C CA . ARG A 1 93 ? -1.235 4.144 7.814 1.00 96.25 93 ARG A CA 1
ATOM 727 C C . ARG A 1 93 ? -2.364 4.859 8.547 1.00 96.25 93 ARG A C 1
ATOM 729 O O . ARG A 1 93 ? -2.732 4.419 9.631 1.00 96.25 93 ARG A O 1
ATOM 736 N N . ALA A 1 94 ? -2.916 5.920 7.959 1.00 96.50 94 ALA A N 1
ATOM 737 C CA . ALA A 1 94 ? -4.035 6.655 8.545 1.00 96.50 94 ALA A CA 1
ATOM 738 C C . ALA A 1 94 ? -5.294 5.782 8.696 1.00 96.50 94 ALA A C 1
ATOM 740 O O . ALA A 1 94 ? -6.048 5.956 9.646 1.00 96.50 94 ALA A O 1
ATOM 741 N N . ARG A 1 95 ? -5.494 4.819 7.789 1.00 94.44 95 ARG A N 1
ATOM 742 C CA . ARG A 1 95 ? -6.643 3.901 7.793 1.00 94.44 95 ARG A CA 1
ATOM 743 C C . ARG A 1 95 ? -6.430 2.649 8.644 1.00 94.44 95 ARG A C 1
ATOM 745 O O . ARG A 1 95 ? -7.385 2.116 9.183 1.00 94.44 95 ARG A O 1
ATOM 752 N N . ALA A 1 96 ? -5.188 2.200 8.824 1.00 88.94 96 ALA A N 1
ATOM 753 C CA . ALA A 1 96 ? -4.862 1.005 9.611 1.00 88.94 96 ALA A CA 1
ATOM 754 C C . ALA A 1 96 ? -5.089 1.153 11.134 1.00 88.94 96 ALA A C 1
ATOM 756 O O . ALA A 1 96 ? -4.960 0.171 11.874 1.00 88.94 96 ALA A O 1
ATOM 757 N N . GLY A 1 97 ? -5.336 2.376 11.611 1.00 71.00 97 GLY A N 1
ATOM 758 C CA . GLY A 1 97 ? -5.642 2.696 13.009 1.00 71.00 97 GLY A CA 1
ATOM 759 C C . GLY A 1 97 ? -7.015 3.338 13.221 1.00 71.00 97 GLY A C 1
ATOM 760 O O . GLY A 1 97 ? -7.256 3.826 14.324 1.00 71.00 97 GLY A O 1
ATOM 761 N N . ALA A 1 98 ? -7.854 3.381 12.180 1.00 53.38 98 ALA A N 1
ATOM 762 C CA . ALA A 1 98 ? -9.238 3.847 12.245 1.00 53.38 98 ALA A CA 1
ATOM 763 C C . ALA A 1 98 ? -10.203 2.702 12.588 1.00 53.38 98 ALA A C 1
ATOM 765 O O . ALA A 1 98 ? -9.840 1.529 12.336 1.00 53.38 98 ALA A O 1
#

Radius of gyration: 17.35 Å; chains: 1; bounding box: 33×38×47 Å

Sequence (98 aa):
MRKIFLPVTAFLLGLAIVWYGLRMRDEDETTQDPLTDINGIGPVFEEALNAIGIRSFRQLGRQSPESLAQRLGASVNISADRIRSGQWIEQARARAGA